Protein AF-A0A0Q4GZM1-F1 (afdb_monomer_lite)

Secondary structure (DSSP, 8-state):
------------------------------------------PPPPHHHHHHHHHHHHTTT--THHHHHHHHHHH------HHHHHHHHHHHHHHTT--THHHHHHHHHHHH-PPP-

Radius of gyration: 30.03 Å; chains: 1; bounding box: 84×25×65 Å

Structure (mmCIF, N/CA/C/O backbone):
data_AF-A0A0Q4GZM1-F1
#
_entry.id   AF-A0A0Q4GZM1-F1
#
loop_
_atom_site.group_PDB
_atom_site.id
_atom_site.type_symbol
_atom_site.label_atom_id
_atom_site.label_alt_id
_atom_site.label_comp_id
_atom_site.label_asym_id
_atom_site.label_entity_id
_atom_site.label_seq_id
_atom_site.pdbx_PDB_ins_code
_atom_site.Cartn_x
_atom_site.Cartn_y
_atom_site.Cartn_z
_atom_site.occupancy
_atom_site.B_iso_or_equiv
_atom_site.auth_seq_id
_atom_site.auth_comp_id
_atom_site.auth_asym_id
_atom_site.auth_atom_id
_atom_site.pdbx_PDB_model_num
ATOM 1 N N . MET A 1 1 ? -32.589 -7.005 -39.761 1.00 43.91 1 MET A N 1
ATOM 2 C CA . MET A 1 1 ? -32.829 -6.489 -41.129 1.00 43.91 1 MET A CA 1
ATOM 3 C C . MET A 1 1 ? -32.040 -5.203 -41.312 1.00 43.91 1 MET A C 1
ATOM 5 O O . MET A 1 1 ? -32.099 -4.374 -40.416 1.00 43.91 1 MET A O 1
ATOM 9 N N . LYS A 1 2 ? -31.373 -5.067 -42.469 1.00 38.56 2 LYS A N 1
ATOM 10 C CA . LYS A 1 2 ? -30.576 -3.921 -42.961 1.00 38.56 2 LYS A CA 1
ATOM 11 C C . LYS A 1 2 ? -29.126 -3.886 -42.426 1.00 38.56 2 LYS A C 1
ATOM 13 O O . LYS A 1 2 ? -28.909 -3.421 -41.321 1.00 38.56 2 LYS A O 1
ATOM 18 N N . THR A 1 3 ? -28.137 -4.559 -43.047 1.00 40.50 3 THR A N 1
ATOM 19 C CA . THR A 1 3 ? -27.574 -4.359 -44.421 1.00 40.50 3 THR A CA 1
ATOM 20 C C . THR A 1 3 ? -26.921 -2.952 -44.444 1.00 40.50 3 THR A C 1
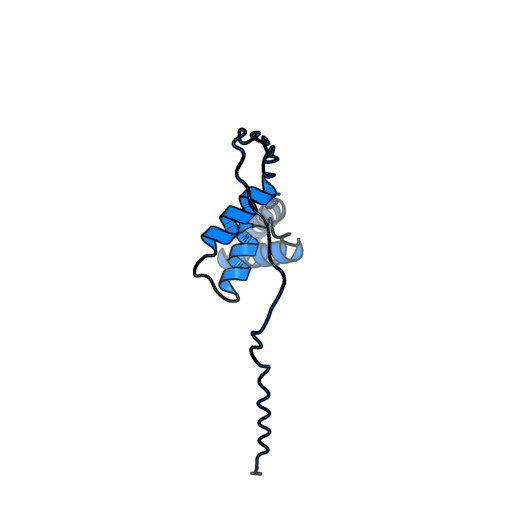ATOM 22 O O . THR A 1 3 ? -27.643 -2.002 -44.193 1.00 40.50 3 THR A O 1
ATOM 25 N N . THR A 1 4 ? -25.639 -2.657 -44.721 1.00 42.72 4 THR A N 1
ATOM 26 C CA . THR A 1 4 ? -24.560 -3.366 -45.429 1.00 42.72 4 THR A CA 1
ATOM 27 C C . THR A 1 4 ? -23.380 -2.400 -45.692 1.00 42.72 4 THR A C 1
ATOM 29 O O . THR A 1 4 ? -23.626 -1.211 -45.853 1.00 42.72 4 THR A O 1
ATOM 32 N N . LYS A 1 5 ? -22.160 -2.956 -45.845 1.00 44.69 5 LYS A N 1
ATOM 33 C CA . LYS A 1 5 ? -20.975 -2.470 -46.613 1.00 44.69 5 LYS A CA 1
ATOM 34 C C . LYS A 1 5 ? -20.249 -1.189 -46.158 1.00 44.69 5 LYS A C 1
ATOM 36 O O . LYS A 1 5 ? -20.829 -0.125 -46.054 1.00 44.69 5 LYS A O 1
ATOM 41 N N . THR A 1 6 ? -18.963 -1.280 -45.804 1.00 42.69 6 THR A N 1
ATOM 42 C CA . THR A 1 6 ? -17.775 -1.350 -46.697 1.00 42.69 6 THR A CA 1
ATOM 43 C C . THR A 1 6 ? -17.327 0.024 -47.176 1.00 42.69 6 THR A C 1
ATOM 45 O O . THR A 1 6 ? -17.961 0.602 -48.045 1.00 42.69 6 THR A O 1
ATOM 48 N N . THR A 1 7 ? -16.184 0.470 -46.651 1.00 49.50 7 THR A N 1
ATOM 49 C CA . THR A 1 7 ? -15.103 1.238 -47.310 1.00 49.50 7 THR A CA 1
ATOM 50 C C . THR A 1 7 ? -13.980 1.261 -46.261 1.00 49.50 7 THR A C 1
ATOM 52 O O . THR A 1 7 ? -14.081 1.968 -45.269 1.00 49.50 7 THR A O 1
ATOM 55 N N . LEU A 1 8 ? -13.073 0.281 -46.197 1.00 47.34 8 LEU A N 1
ATOM 56 C CA . LEU A 1 8 ? -11.865 0.172 -47.023 1.00 47.34 8 LEU A CA 1
ATOM 57 C C . LEU A 1 8 ? -11.279 1.544 -47.386 1.00 47.34 8 LEU A C 1
ATOM 59 O O . LEU A 1 8 ? -11.620 2.094 -48.423 1.00 47.34 8 LEU A O 1
ATOM 63 N N . LEU A 1 9 ? -10.355 2.050 -46.567 1.00 44.88 9 LEU A N 1
ATOM 64 C CA . LEU A 1 9 ? -9.312 2.951 -47.049 1.00 44.88 9 LEU A CA 1
ATOM 65 C C . LEU A 1 9 ? -7.983 2.598 -46.369 1.00 44.88 9 LEU A C 1
ATOM 67 O O . LEU A 1 9 ? -7.652 3.037 -45.272 1.00 44.88 9 LEU A O 1
ATOM 71 N N . THR A 1 10 ? -7.250 1.724 -47.043 1.00 44.78 10 THR A N 1
ATOM 72 C CA . THR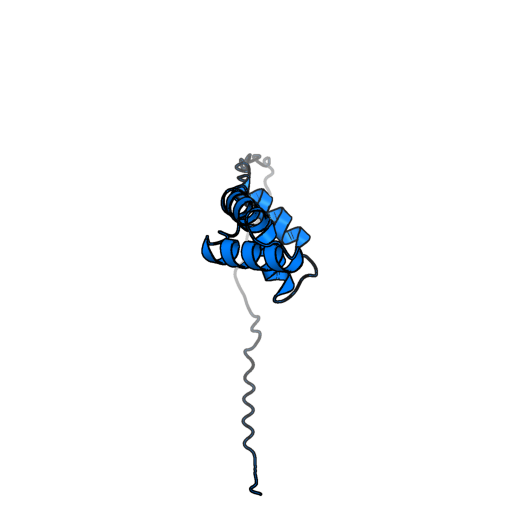 A 1 10 ? -5.797 1.595 -46.980 1.00 44.78 10 THR A CA 1
ATOM 73 C C . THR A 1 10 ? -5.136 2.929 -47.324 1.00 44.78 10 THR A C 1
ATOM 75 O O . THR A 1 10 ? -5.342 3.421 -48.430 1.00 44.78 10 THR A O 1
ATOM 78 N N . LEU A 1 11 ? -4.276 3.454 -46.449 1.00 47.38 11 LEU A N 1
ATOM 79 C CA . LEU A 1 11 ? -3.174 4.332 -46.852 1.00 47.38 11 LEU A CA 1
ATOM 80 C C . LEU A 1 11 ? -1.889 3.837 -46.180 1.00 47.38 11 LEU A C 1
ATOM 82 O O . LEU A 1 11 ? -1.627 4.083 -45.005 1.00 47.38 11 LEU A O 1
ATOM 86 N N . ALA A 1 12 ? -1.116 3.086 -46.957 1.00 49.25 12 ALA A N 1
ATOM 87 C CA . ALA A 1 12 ? 0.303 2.896 -46.737 1.00 49.25 12 ALA A CA 1
ATOM 88 C C . ALA A 1 12 ? 1.027 4.165 -47.208 1.00 49.25 12 ALA A C 1
ATOM 90 O O . ALA A 1 12 ? 0.796 4.623 -48.324 1.00 49.25 12 ALA A O 1
ATOM 91 N N . ALA A 1 13 ? 1.917 4.705 -46.384 1.00 49.34 13 ALA A N 1
ATOM 92 C CA . ALA A 1 13 ? 2.956 5.623 -46.828 1.00 49.34 13 ALA A CA 1
ATOM 93 C C . ALA A 1 13 ? 4.174 5.410 -45.929 1.00 49.34 13 ALA A C 1
ATOM 95 O O . ALA A 1 13 ? 4.209 5.837 -44.776 1.00 49.34 13 ALA A O 1
ATOM 96 N N . GLY A 1 14 ? 5.136 4.658 -46.459 1.00 45.00 14 GLY A N 1
ATOM 97 C CA . GLY A 1 14 ? 6.464 4.550 -45.888 1.00 45.00 14 GLY A CA 1
ATOM 98 C C . GLY A 1 14 ? 7.215 5.874 -46.005 1.00 45.00 14 GLY A C 1
ATOM 99 O O . GLY A 1 14 ? 7.062 6.609 -46.977 1.00 45.00 14 GLY A O 1
ATOM 100 N N . LEU A 1 15 ? 8.057 6.136 -45.014 1.00 46.91 15 LEU A N 1
ATOM 101 C CA . LEU A 1 15 ? 9.146 7.103 -45.086 1.00 46.91 15 LEU A CA 1
ATOM 102 C C . LEU A 1 15 ? 10.387 6.331 -44.613 1.00 46.91 15 LEU A C 1
ATOM 104 O O . LEU A 1 15 ? 10.556 6.075 -43.427 1.00 46.91 15 LEU A O 1
ATOM 108 N N . ALA A 1 16 ? 11.004 5.573 -45.516 1.00 52.28 16 ALA A N 1
ATOM 109 C CA . ALA A 1 16 ? 12.122 6.020 -46.347 1.00 52.28 16 ALA A CA 1
ATOM 110 C C . ALA A 1 16 ? 13.369 6.317 -45.499 1.00 52.28 16 ALA A C 1
ATOM 112 O O . ALA A 1 16 ? 13.591 7.416 -44.999 1.00 52.28 16 ALA A O 1
ATOM 113 N N . LEU A 1 17 ? 14.155 5.251 -45.361 1.00 53.41 17 LEU A N 1
ATOM 114 C CA . LEU A 1 17 ? 15.581 5.226 -45.089 1.00 53.41 17 LEU A CA 1
ATOM 115 C C . LEU A 1 17 ? 16.321 6.053 -46.153 1.00 53.41 17 LEU A C 1
ATOM 117 O O . LEU A 1 17 ? 16.232 5.729 -47.336 1.00 53.41 17 LEU A O 1
ATOM 121 N N . SER A 1 18 ? 17.095 7.048 -45.722 1.00 59.78 18 SER A N 1
ATOM 122 C CA . SER A 1 18 ? 18.062 7.748 -46.571 1.00 59.78 18 SER A CA 1
ATOM 123 C C . SER A 1 18 ? 19.428 7.743 -45.890 1.00 59.78 18 SER A C 1
ATOM 125 O O . SER A 1 18 ? 19.663 8.466 -44.923 1.00 59.78 18 SER A O 1
ATOM 127 N N . LEU A 1 19 ? 20.305 6.878 -46.400 1.00 55.84 19 LEU A N 1
ATOM 128 C CA . LEU A 1 19 ? 21.760 6.994 -46.309 1.00 55.84 19 LEU A CA 1
ATOM 129 C C . LEU A 1 19 ? 22.266 7.934 -47.422 1.00 55.84 19 LEU A C 1
ATOM 131 O O . LEU A 1 19 ? 21.575 8.110 -48.424 1.00 55.84 19 LEU A O 1
ATOM 135 N N . ALA A 1 20 ? 23.525 8.372 -47.257 1.00 54.91 20 ALA A N 1
ATOM 136 C CA . ALA A 1 20 ? 24.428 9.062 -48.198 1.00 54.91 20 ALA A CA 1
ATOM 137 C C . ALA A 1 20 ? 24.494 10.599 -48.014 1.00 54.91 20 ALA A C 1
ATOM 139 O O . ALA A 1 20 ? 23.467 11.245 -47.867 1.00 54.91 20 ALA A O 1
ATOM 140 N N . SER A 1 21 ? 25.648 11.282 -48.014 1.00 50.31 21 SER A N 1
ATOM 141 C CA . SER A 1 21 ? 27.068 10.884 -48.116 1.00 50.31 21 SER A CA 1
ATOM 142 C C . SER A 1 21 ? 27.978 12.132 -48.050 1.00 50.31 21 SER A C 1
ATOM 144 O O . SER A 1 21 ? 27.573 13.157 -48.587 1.00 50.31 21 SER A O 1
ATOM 146 N N . ALA A 1 22 ? 29.216 11.959 -47.537 1.00 42.69 22 ALA A N 1
ATOM 147 C CA . ALA A 1 22 ? 30.471 12.683 -47.871 1.00 42.69 22 ALA A CA 1
ATOM 148 C C . ALA A 1 22 ? 30.536 14.195 -47.504 1.00 42.69 22 ALA A C 1
ATOM 150 O O . ALA A 1 22 ? 29.530 14.880 -47.527 1.00 42.69 22 ALA A O 1
ATOM 151 N N . VAL A 1 23 ? 31.637 14.868 -47.152 1.00 46.06 23 VAL A N 1
ATOM 152 C CA . VAL A 1 23 ? 33.104 14.706 -47.236 1.00 46.06 23 VAL A CA 1
ATOM 153 C C . VAL A 1 23 ? 33.687 15.855 -46.368 1.00 46.06 23 VAL A C 1
ATOM 155 O O . VAL A 1 23 ? 33.087 16.928 -46.325 1.00 46.06 23 VAL A O 1
ATOM 158 N N . HIS A 1 24 ? 34.730 15.673 -45.551 1.00 42.12 24 HIS A N 1
ATOM 159 C CA . HIS A 1 24 ? 36.113 16.062 -45.877 1.00 42.12 24 HIS A CA 1
ATOM 160 C C . HIS A 1 24 ? 37.114 15.449 -44.881 1.00 42.12 24 HIS A C 1
ATOM 162 O O . HIS A 1 24 ? 36.952 15.554 -43.667 1.00 42.12 24 HIS A O 1
ATOM 168 N N . ALA A 1 25 ? 38.153 14.833 -45.456 1.00 41.47 25 ALA A N 1
ATOM 169 C CA . ALA A 1 25 ? 39.464 14.550 -44.864 1.00 41.47 25 ALA A CA 1
ATOM 170 C C . ALA A 1 25 ? 40.147 15.869 -44.409 1.00 41.47 25 ALA A C 1
ATOM 172 O O . ALA A 1 25 ? 39.693 16.941 -44.787 1.00 41.47 25 ALA A O 1
ATOM 173 N N . ALA A 1 26 ? 41.228 15.926 -43.637 1.00 39.56 26 ALA A N 1
ATOM 174 C CA . ALA A 1 26 ? 42.320 14.999 -43.393 1.00 39.56 26 ALA A CA 1
ATOM 175 C C . ALA A 1 26 ? 43.073 15.428 -42.111 1.00 39.56 26 ALA A C 1
ATOM 177 O O . ALA A 1 26 ? 42.767 16.462 -41.522 1.00 39.56 26 ALA A O 1
ATOM 178 N N . ASP A 1 27 ? 44.120 14.662 -41.811 1.00 36.81 27 ASP A N 1
ATOM 179 C CA . ASP A 1 27 ? 45.283 14.980 -40.974 1.00 36.81 27 ASP A CA 1
ATOM 180 C C . ASP A 1 27 ? 45.286 14.424 -39.540 1.00 36.81 27 ASP A C 1
ATOM 182 O O . ASP A 1 27 ? 44.710 14.962 -38.597 1.00 36.81 27 ASP A O 1
ATOM 186 N N . ALA A 1 28 ? 45.990 13.297 -39.409 1.00 41.62 28 ALA A N 1
ATOM 187 C CA . ALA A 1 28 ? 46.662 12.893 -38.185 1.00 41.62 28 ALA A CA 1
ATOM 188 C C . ALA A 1 28 ? 48.118 13.374 -38.282 1.00 41.62 28 ALA A C 1
ATOM 190 O O . ALA A 1 28 ? 48.737 13.223 -39.337 1.00 41.62 28 ALA A O 1
ATOM 191 N N . PRO A 1 29 ? 48.712 13.797 -37.159 1.00 52.12 29 PRO A N 1
ATOM 192 C CA . PRO A 1 29 ? 49.680 12.876 -36.576 1.00 52.12 29 PRO A CA 1
ATOM 193 C C . PRO A 1 29 ? 49.477 12.653 -35.076 1.00 52.12 29 PRO A C 1
ATOM 195 O O . PRO A 1 29 ? 48.982 13.490 -34.323 1.00 52.12 29 PRO A O 1
ATOM 198 N N . ALA A 1 30 ? 49.890 11.461 -34.659 1.00 43.66 30 ALA A N 1
ATOM 199 C CA . ALA A 1 30 ? 49.956 11.021 -33.282 1.00 43.66 30 ALA A CA 1
ATOM 200 C C . ALA A 1 30 ? 50.885 11.908 -32.436 1.00 43.66 30 ALA A C 1
ATOM 202 O O . ALA A 1 30 ? 52.030 12.155 -32.808 1.00 43.66 30 ALA A O 1
ATOM 203 N N . ALA A 1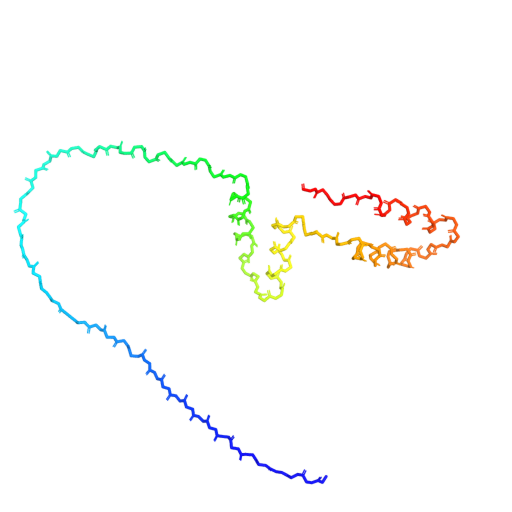 31 ? 50.423 12.275 -31.242 1.00 39.22 31 ALA A N 1
ATOM 204 C CA . ALA A 1 31 ? 51.282 12.606 -30.115 1.00 39.22 31 ALA A CA 1
ATOM 205 C C . ALA A 1 31 ? 50.634 12.071 -28.835 1.00 39.22 31 ALA A C 1
ATOM 207 O O . ALA A 1 31 ? 49.515 12.428 -28.470 1.00 39.22 31 ALA A O 1
ATOM 208 N N . ALA A 1 32 ? 51.349 11.160 -28.186 1.00 43.31 32 ALA A N 1
ATOM 209 C CA . ALA A 1 32 ? 51.025 10.641 -26.877 1.00 43.31 32 ALA A CA 1
ATOM 210 C C . ALA A 1 32 ? 51.095 11.760 -25.828 1.00 43.31 32 ALA A C 1
ATOM 212 O O . ALA A 1 32 ? 52.144 12.370 -25.645 1.00 43.31 32 ALA A O 1
ATOM 213 N N . ALA A 1 33 ? 50.003 11.970 -25.097 1.00 37.38 33 ALA A N 1
ATOM 214 C CA . ALA A 1 33 ? 50.023 12.507 -23.743 1.00 37.38 33 ALA A CA 1
ATOM 215 C C . ALA A 1 33 ? 48.725 12.097 -23.029 1.00 37.38 33 ALA A C 1
ATOM 217 O O . ALA A 1 33 ? 47.635 12.428 -23.476 1.00 37.38 33 ALA A O 1
ATOM 218 N N . ALA A 1 34 ? 48.908 11.308 -21.967 1.00 47.62 34 ALA A N 1
ATOM 219 C CA . ALA A 1 34 ? 48.032 10.974 -20.842 1.00 47.62 34 ALA A CA 1
ATOM 220 C C . ALA A 1 34 ? 46.518 11.288 -20.941 1.00 47.62 34 ALA A C 1
ATOM 222 O O . ALA A 1 34 ? 46.144 12.451 -21.102 1.00 47.62 34 ALA A O 1
ATOM 223 N N . PRO A 1 35 ? 45.616 10.320 -20.662 1.00 43.25 35 PRO A N 1
ATOM 224 C CA . PRO A 1 35 ? 44.260 10.689 -20.294 1.00 43.25 35 PRO A CA 1
ATOM 225 C C . PRO A 1 35 ? 44.341 11.446 -18.966 1.00 43.25 35 PRO A C 1
ATOM 227 O O . PRO A 1 35 ? 44.598 10.866 -17.909 1.00 43.25 35 PRO A O 1
ATOM 230 N N . ALA A 1 36 ? 44.124 12.759 -19.020 1.00 40.84 36 ALA A N 1
ATOM 231 C CA . ALA A 1 36 ? 43.631 13.493 -17.874 1.00 40.84 36 ALA A CA 1
ATOM 232 C C . ALA A 1 36 ? 42.338 12.788 -17.468 1.00 40.84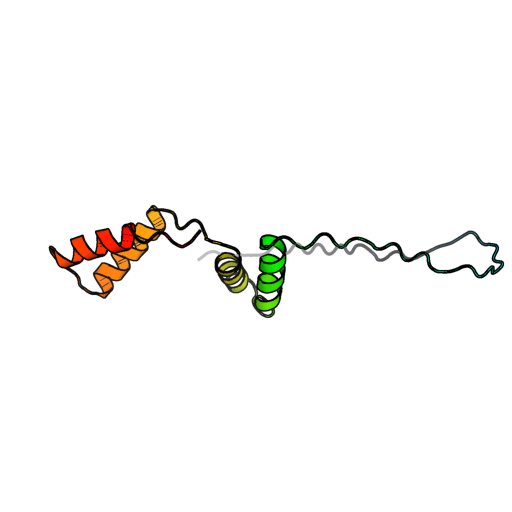 36 ALA A C 1
ATOM 234 O O . ALA A 1 36 ? 41.321 12.878 -18.157 1.00 40.84 36 ALA A O 1
ATOM 235 N N . ALA A 1 37 ? 42.413 12.013 -16.388 1.00 45.16 37 ALA A N 1
ATOM 236 C CA . ALA A 1 37 ? 41.249 11.499 -15.710 1.00 45.16 37 ALA A CA 1
ATOM 237 C C . ALA A 1 37 ? 40.457 12.719 -15.244 1.00 45.16 37 ALA A C 1
ATOM 239 O O . ALA A 1 37 ? 40.675 13.258 -14.161 1.00 45.16 37 ALA A O 1
ATOM 240 N N . THR A 1 38 ? 39.538 13.175 -16.092 1.00 37.56 38 THR A N 1
ATOM 241 C CA . THR A 1 38 ? 38.369 13.889 -15.628 1.00 37.56 38 THR A CA 1
ATOM 242 C C . THR A 1 38 ? 37.695 12.908 -14.690 1.00 37.56 38 THR A C 1
ATOM 244 O O . THR A 1 38 ? 37.018 11.971 -15.120 1.00 37.56 38 THR A O 1
ATOM 247 N N . THR A 1 39 ? 37.934 13.083 -13.397 1.00 48.12 39 THR A N 1
ATOM 248 C CA . THR A 1 39 ? 37.012 12.663 -12.360 1.00 48.12 39 THR A CA 1
ATOM 249 C C . THR A 1 39 ? 35.708 13.384 -12.674 1.00 48.12 39 THR A C 1
ATOM 251 O O . THR A 1 39 ? 35.415 14.475 -12.193 1.00 48.12 39 THR A O 1
ATOM 254 N N . ALA A 1 40 ? 34.939 12.799 -13.593 1.00 44.00 40 ALA A N 1
ATOM 255 C CA . ALA A 1 40 ? 33.546 13.113 -13.768 1.00 44.00 40 ALA A CA 1
ATOM 256 C C . ALA A 1 40 ? 32.918 12.660 -12.460 1.00 44.00 40 ALA A C 1
ATOM 258 O O . ALA A 1 40 ? 32.606 11.484 -12.282 1.00 44.00 40 ALA A O 1
ATOM 259 N N . SER A 1 41 ? 32.865 13.589 -11.507 1.00 50.81 41 SER A N 1
ATOM 260 C CA . SER A 1 41 ? 32.142 13.467 -10.259 1.00 50.81 41 SER A CA 1
ATOM 261 C C . SER A 1 41 ? 30.722 13.069 -10.621 1.00 50.81 41 SER A C 1
ATOM 263 O O . SER A 1 41 ? 29.878 13.911 -10.937 1.00 50.81 41 SER A O 1
ATOM 265 N N . ALA A 1 42 ? 30.487 11.759 -10.641 1.00 61.44 42 ALA A N 1
ATOM 266 C CA . ALA A 1 42 ? 29.172 11.181 -10.702 1.00 61.44 42 ALA A CA 1
ATOM 267 C C . ALA A 1 42 ? 28.480 11.705 -9.452 1.00 61.44 42 ALA A C 1
ATOM 269 O O . ALA A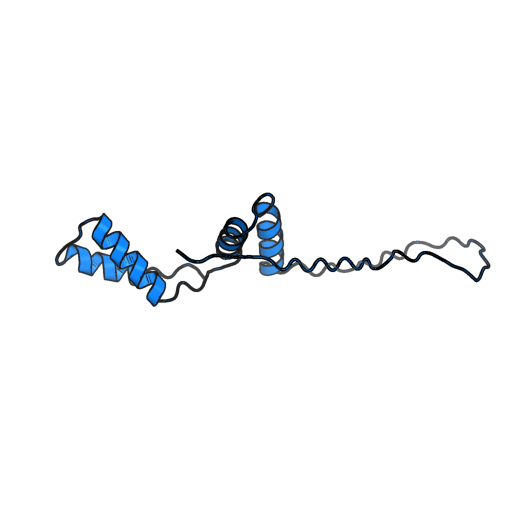 1 42 ? 28.769 11.267 -8.338 1.00 61.44 42 ALA A O 1
ATOM 270 N N . LYS A 1 43 ? 27.640 12.731 -9.627 1.00 61.41 43 LYS A N 1
ATOM 271 C CA . LYS A 1 43 ? 26.787 13.198 -8.541 1.00 61.41 43 LYS A CA 1
ATOM 272 C C . LYS A 1 43 ? 26.069 11.956 -8.017 1.00 61.41 43 LYS A C 1
ATOM 274 O O . LYS A 1 43 ? 25.509 11.229 -8.847 1.00 61.41 43 LYS A O 1
ATOM 279 N N . PRO A 1 44 ? 26.123 11.679 -6.704 1.00 70.25 44 PRO A N 1
ATOM 280 C CA . PRO A 1 44 ? 25.425 10.535 -6.151 1.00 70.25 44 PRO A CA 1
ATOM 281 C C . PRO A 1 44 ? 23.971 10.637 -6.598 1.00 70.25 44 PRO A C 1
ATOM 283 O O . PRO A 1 44 ? 23.349 11.699 -6.475 1.00 70.25 44 PRO A O 1
ATOM 286 N N . LYS A 1 45 ? 23.469 9.565 -7.221 1.00 67.25 45 LYS A N 1
ATOM 287 C CA . LYS A 1 45 ? 22.069 9.510 -7.627 1.00 67.25 45 LYS A CA 1
ATOM 288 C C . LYS A 1 45 ? 21.235 9.747 -6.379 1.00 67.25 45 LYS A C 1
ATOM 290 O O . LYS A 1 45 ? 21.528 9.216 -5.311 1.00 67.25 45 LYS A O 1
ATOM 295 N N . THR A 1 46 ? 20.219 10.591 -6.492 1.00 81.62 46 THR A N 1
ATOM 296 C CA . THR A 1 46 ? 19.319 10.810 -5.362 1.00 81.62 46 THR A CA 1
ATOM 297 C C . THR A 1 46 ? 18.568 9.509 -5.076 1.00 81.62 46 THR A C 1
ATOM 299 O O . THR A 1 46 ? 18.303 8.731 -5.994 1.00 81.62 46 THR A O 1
ATOM 302 N N . ALA A 1 47 ? 18.160 9.281 -3.827 1.00 77.88 47 ALA A N 1
ATOM 303 C CA . ALA A 1 47 ? 17.407 8.079 -3.449 1.00 77.88 47 ALA A CA 1
ATOM 304 C C . ALA A 1 47 ? 16.160 7.848 -4.336 1.00 77.88 47 ALA A C 1
ATOM 306 O O . ALA A 1 47 ? 15.771 6.716 -4.617 1.00 77.88 47 ALA A O 1
ATOM 307 N N . GLN A 1 48 ? 15.558 8.925 -4.853 1.00 80.56 48 GLN A N 1
ATOM 308 C CA . GLN A 1 48 ? 14.441 8.855 -5.795 1.00 80.56 48 GLN A CA 1
ATOM 309 C C . GLN A 1 48 ? 14.855 8.361 -7.193 1.00 80.56 48 GLN A C 1
ATOM 311 O O . GLN A 1 48 ? 14.093 7.644 -7.839 1.00 80.56 48 GLN A O 1
ATOM 316 N N . GLN A 1 49 ? 16.053 8.716 -7.663 1.00 83.31 49 GLN A N 1
ATOM 317 C CA . GLN A 1 49 ? 16.611 8.249 -8.936 1.00 83.31 49 GLN A CA 1
ATOM 318 C C . GLN A 1 49 ? 17.032 6.777 -8.870 1.00 83.31 49 GLN A C 1
ATOM 320 O O . GLN A 1 49 ? 16.805 6.038 -9.827 1.00 83.31 49 GLN A O 1
ATOM 325 N N . GLU A 1 50 ? 17.600 6.337 -7.744 1.00 87.75 50 GLU A N 1
ATOM 326 C CA . GLU A 1 50 ? 17.924 4.924 -7.506 1.00 87.75 50 GLU A CA 1
ATOM 327 C C . GLU A 1 50 ? 16.655 4.071 -7.443 1.00 87.75 50 GLU A C 1
ATOM 329 O O . GLU A 1 50 ? 16.540 3.079 -8.161 1.00 87.75 50 GLU A O 1
ATOM 334 N N . LYS A 1 51 ? 15.642 4.527 -6.696 1.00 83.88 51 LYS A N 1
ATOM 335 C CA . LYS A 1 51 ? 14.323 3.885 -6.640 1.00 83.88 51 LYS A CA 1
ATOM 336 C C . LYS A 1 51 ? 13.671 3.783 -8.020 1.00 83.88 51 LYS A C 1
ATOM 338 O O . LYS A 1 51 ? 13.161 2.728 -8.381 1.00 83.88 51 LYS A O 1
ATOM 343 N N . MET A 1 52 ? 13.742 4.841 -8.831 1.00 89.31 52 MET A N 1
ATOM 344 C CA . MET A 1 52 ? 13.270 4.803 -10.220 1.00 89.31 52 MET A CA 1
ATOM 345 C C . MET A 1 52 ? 13.976 3.733 -11.053 1.00 89.31 52 MET A C 1
ATOM 347 O O . MET A 1 52 ? 13.320 3.024 -11.816 1.00 89.31 52 MET A O 1
ATOM 351 N N . ALA A 1 53 ? 15.296 3.604 -10.921 1.00 90.50 53 ALA A N 1
ATOM 352 C CA . ALA A 1 53 ? 16.068 2.619 -11.670 1.00 90.50 53 ALA A CA 1
ATOM 353 C C . ALA A 1 53 ? 15.693 1.180 -11.274 1.00 90.50 53 ALA A C 1
ATOM 355 O O . ALA A 1 53 ? 15.440 0.354 -12.155 1.00 90.50 53 ALA A O 1
ATOM 356 N N . THR A 1 54 ? 15.564 0.900 -9.975 1.00 89.44 54 THR A N 1
ATOM 357 C CA . THR A 1 54 ? 15.121 -0.407 -9.465 1.00 89.44 54 THR A CA 1
ATOM 358 C C . THR A 1 54 ? 13.710 -0.739 -9.943 1.00 89.44 54 THR A C 1
ATOM 360 O O . THR A 1 54 ? 13.508 -1.782 -10.558 1.00 89.44 54 THR A O 1
ATOM 363 N N . CYS A 1 55 ? 12.756 0.188 -9.803 1.00 92.06 55 CYS A N 1
ATOM 364 C CA . CYS A 1 55 ? 11.386 -0.018 -10.274 1.00 92.06 55 CYS A CA 1
ATOM 365 C C . CYS A 1 55 ? 11.298 -0.269 -11.780 1.00 92.06 55 CYS A C 1
ATOM 367 O O . CYS A 1 55 ? 10.508 -1.088 -12.232 1.00 92.06 55 CYS A O 1
ATOM 369 N N . ASN A 1 56 ? 12.104 0.406 -12.597 1.00 90.38 56 ASN A N 1
ATOM 370 C CA . ASN A 1 56 ? 12.102 0.129 -14.033 1.00 90.38 56 ASN A CA 1
ATOM 371 C C . ASN A 1 56 ? 12.731 -1.229 -14.366 1.00 90.38 56 ASN A C 1
ATOM 373 O O . ASN A 1 56 ? 12.287 -1.876 -15.312 1.00 90.38 56 ASN A O 1
ATOM 377 N N . THR A 1 57 ? 13.711 -1.672 -13.578 1.00 94.44 57 THR A N 1
ATOM 378 C CA . THR A 1 57 ? 14.350 -2.986 -13.728 1.00 94.44 57 THR A CA 1
ATOM 379 C C . THR A 1 57 ? 13.379 -4.107 -13.368 1.00 94.44 57 THR A C 1
ATOM 381 O O . THR A 1 57 ? 13.193 -5.039 -14.146 1.00 94.44 57 THR A O 1
ATOM 384 N N . GLU A 1 58 ? 12.681 -3.989 -12.244 1.00 89.25 58 GLU A N 1
ATOM 385 C CA . GLU A 1 58 ? 11.705 -4.984 -11.787 1.00 89.25 58 GLU A CA 1
ATOM 386 C C . GLU A 1 58 ? 10.400 -4.981 -12.601 1.00 89.25 58 GLU A C 1
ATOM 388 O O . GLU A 1 58 ? 9.658 -5.964 -12.624 1.00 89.25 58 GLU A O 1
ATOM 393 N N . ALA A 1 59 ? 10.130 -3.902 -13.340 1.00 90.62 59 ALA A N 1
ATOM 394 C CA . ALA A 1 59 ? 9.032 -3.844 -14.300 1.00 90.62 59 ALA A CA 1
ATOM 395 C C . ALA A 1 59 ? 9.311 -4.637 -15.593 1.00 90.62 59 ALA A C 1
ATOM 397 O O . ALA A 1 59 ? 8.436 -4.703 -16.464 1.00 90.62 59 ALA A O 1
ATOM 398 N N . THR A 1 60 ? 10.509 -5.213 -15.756 1.00 92.00 60 THR A N 1
ATOM 399 C CA . THR A 1 60 ? 10.874 -5.997 -16.944 1.00 92.00 60 THR A CA 1
ATOM 400 C C . THR A 1 60 ? 9.918 -7.176 -17.117 1.00 92.00 60 THR A C 1
ATOM 402 O O . THR A 1 60 ? 9.621 -7.908 -16.180 1.00 92.00 60 THR A O 1
ATOM 405 N N . GLY A 1 61 ? 9.389 -7.343 -18.329 1.00 91.31 61 GLY A N 1
ATOM 406 C CA . GLY A 1 61 ? 8.405 -8.385 -18.639 1.00 91.31 61 GLY A CA 1
ATOM 407 C C . GLY A 1 61 ? 6.950 -8.003 -18.350 1.00 91.31 61 GLY A C 1
ATOM 408 O O . GLY A 1 61 ? 6.056 -8.646 -18.893 1.00 91.31 61 GLY A O 1
ATOM 409 N N . LYS A 1 62 ? 6.685 -6.919 -17.606 1.00 88.56 62 LYS A N 1
ATOM 410 C CA . LYS A 1 62 ? 5.326 -6.383 -17.426 1.00 88.56 62 LYS A CA 1
ATOM 411 C C . LYS A 1 62 ? 4.974 -5.441 -18.578 1.00 88.56 62 LYS A C 1
ATOM 413 O O . LYS A 1 62 ? 5.766 -4.574 -18.957 1.00 88.56 62 LYS A O 1
ATOM 418 N N . LYS A 1 63 ? 3.772 -5.578 -19.140 1.00 90.06 63 LYS A N 1
ATOM 419 C CA . LYS A 1 63 ? 3.279 -4.753 -20.257 1.00 90.06 63 LYS A CA 1
ATOM 420 C C . LYS A 1 63 ? 1.867 -4.253 -19.953 1.00 90.06 63 LYS A C 1
ATOM 422 O O . LYS A 1 63 ? 1.156 -4.842 -19.152 1.00 90.06 63 LYS A O 1
ATOM 427 N N . GLY A 1 64 ? 1.478 -3.135 -20.563 1.00 88.50 64 GLY A N 1
ATOM 428 C CA . GLY A 1 64 ? 0.134 -2.575 -20.389 1.00 88.50 64 GLY A CA 1
ATOM 429 C C . GLY A 1 64 ? -0.189 -2.192 -18.940 1.00 88.50 64 GLY A C 1
ATOM 430 O O . GLY A 1 64 ? 0.647 -1.613 -18.236 1.00 88.50 64 GLY A O 1
ATOM 431 N N . ASP A 1 65 ? -1.407 -2.506 -18.505 1.00 88.25 65 ASP A N 1
ATOM 432 C CA . ASP A 1 65 ? -1.932 -2.150 -17.184 1.00 88.25 65 ASP A CA 1
ATOM 433 C C . ASP A 1 65 ? -1.113 -2.738 -16.027 1.00 88.25 65 ASP A C 1
ATOM 435 O O . ASP A 1 65 ? -0.925 -2.074 -15.006 1.00 88.25 65 ASP A O 1
ATOM 439 N N . GLU A 1 66 ? -0.513 -3.917 -16.214 1.00 86.31 66 GLU A N 1
ATOM 440 C CA . GLU A 1 66 ? 0.327 -4.571 -15.203 1.00 86.31 66 GLU A CA 1
ATOM 441 C C . GLU A 1 66 ? 1.598 -3.769 -14.907 1.00 86.31 66 GLU A C 1
ATOM 443 O O . GLU A 1 66 ? 2.004 -3.636 -13.751 1.00 86.31 66 GLU A O 1
ATOM 448 N N . ARG A 1 67 ? 2.213 -3.168 -15.937 1.00 91.12 67 ARG A N 1
ATOM 449 C CA . ARG A 1 67 ? 3.372 -2.284 -15.749 1.00 91.12 67 ARG A CA 1
ATOM 450 C C . ARG A 1 67 ? 2.962 -0.995 -15.058 1.00 91.12 67 ARG A C 1
ATOM 452 O O . ARG A 1 67 ? 3.708 -0.506 -14.219 1.00 91.12 67 ARG A O 1
ATOM 459 N N . LYS A 1 68 ? 1.793 -0.437 -15.385 1.00 85.62 68 LYS A N 1
ATOM 460 C CA . LYS A 1 68 ? 1.296 0.781 -14.731 1.00 85.62 68 LYS A CA 1
ATOM 461 C C . LYS A 1 68 ? 0.986 0.561 -13.255 1.00 85.62 68 LYS A C 1
ATOM 463 O O . LYS A 1 68 ? 1.362 1.410 -12.452 1.00 85.62 68 LYS A O 1
ATOM 468 N N . ALA A 1 69 ? 0.331 -0.544 -12.906 1.00 85.75 69 ALA A N 1
ATOM 469 C CA . ALA A 1 69 ? 0.057 -0.905 -11.519 1.00 85.75 69 ALA A CA 1
ATOM 470 C C . ALA A 1 69 ? 1.366 -1.091 -10.741 1.00 85.75 69 ALA A C 1
ATOM 472 O O . ALA A 1 69 ? 1.591 -0.407 -9.745 1.00 85.75 69 ALA A O 1
ATOM 473 N N . PHE A 1 70 ? 2.284 -1.894 -11.286 1.00 88.62 70 PHE A N 1
ATOM 474 C CA . PHE A 1 70 ? 3.591 -2.138 -10.684 1.00 88.62 70 PHE A CA 1
ATOM 475 C C . PHE A 1 70 ? 4.415 -0.856 -10.514 1.00 88.62 70 PHE A C 1
ATOM 477 O O . PHE A 1 70 ? 4.972 -0.601 -9.453 1.00 88.62 70 PHE A O 1
ATOM 484 N N . MET A 1 71 ? 4.457 0.004 -11.534 1.00 89.19 71 MET A N 1
ATOM 485 C CA . MET A 1 71 ? 5.206 1.256 -11.459 1.00 89.19 71 MET A CA 1
ATOM 486 C C . MET A 1 71 ? 4.578 2.235 -10.459 1.00 89.19 71 MET A C 1
ATOM 488 O O . MET A 1 71 ? 5.293 2.985 -9.804 1.00 89.19 71 MET A O 1
ATOM 492 N N . LYS A 1 72 ? 3.248 2.232 -10.317 1.00 83.94 72 LYS A N 1
ATOM 493 C CA . LYS A 1 72 ? 2.523 3.066 -9.350 1.00 83.94 72 LYS A CA 1
ATOM 494 C C . LYS A 1 72 ? 2.754 2.611 -7.909 1.00 83.94 72 LYS A C 1
ATOM 496 O O . LYS A 1 72 ? 2.799 3.457 -7.025 1.00 83.94 72 LYS A O 1
ATOM 501 N N . GLU A 1 73 ? 2.922 1.316 -7.696 1.00 84.44 73 GLU A N 1
ATOM 502 C CA . GLU A 1 73 ? 3.220 0.718 -6.394 1.00 84.44 73 GLU A CA 1
ATOM 503 C C . GLU A 1 73 ? 4.703 0.851 -6.027 1.00 84.44 73 GLU A C 1
ATOM 505 O O . GLU A 1 73 ? 5.045 1.211 -4.906 1.00 84.44 73 GLU A O 1
ATOM 510 N N . CYS A 1 74 ? 5.592 0.678 -7.004 1.00 87.06 74 CYS A N 1
ATOM 511 C CA . CYS A 1 74 ? 7.030 0.778 -6.795 1.00 87.06 74 CYS A CA 1
ATOM 512 C C . CYS A 1 74 ? 7.512 2.237 -6.667 1.00 87.06 74 CYS A C 1
ATOM 514 O O . CYS A 1 74 ? 8.321 2.555 -5.795 1.00 87.06 74 CYS A O 1
ATOM 516 N N . LEU A 1 75 ? 7.007 3.157 -7.500 1.00 80.62 75 LEU A N 1
ATOM 517 C CA . LEU A 1 75 ? 7.397 4.578 -7.472 1.00 80.62 75 LEU A CA 1
ATOM 518 C C . LEU A 1 75 ? 6.535 5.428 -6.548 1.00 80.62 75 LEU A C 1
ATOM 520 O O . LEU A 1 75 ? 6.957 6.506 -6.131 1.00 80.62 75 LEU A O 1
ATOM 524 N N . GLY A 1 76 ? 5.314 4.987 -6.275 1.00 69.88 76 GLY A N 1
ATOM 525 C CA . GLY A 1 76 ? 4.366 5.758 -5.503 1.00 69.88 76 GLY A CA 1
ATOM 526 C C . GLY A 1 76 ? 4.293 5.287 -4.060 1.00 69.88 76 GLY A C 1
ATOM 527 O O . GLY A 1 76 ? 3.855 4.178 -3.790 1.00 69.88 76 GLY A O 1
ATOM 528 N N . ALA A 1 77 ? 4.429 6.233 -3.134 1.00 62.31 77 ALA A N 1
ATOM 529 C CA . ALA A 1 77 ? 3.287 6.475 -2.263 1.00 62.31 77 ALA A CA 1
ATOM 530 C C . ALA A 1 77 ? 2.173 7.001 -3.179 1.00 62.31 77 ALA A C 1
ATOM 532 O O . ALA A 1 77 ? 1.988 8.213 -3.307 1.00 62.31 77 ALA A O 1
ATOM 533 N N . ALA A 1 78 ? 1.509 6.122 -3.949 1.00 55.78 78 ALA A N 1
ATOM 534 C CA . ALA A 1 78 ? 0.343 6.535 -4.715 1.00 55.78 78 ALA A CA 1
ATOM 535 C C . ALA A 1 78 ? -0.527 7.269 -3.706 1.00 55.78 78 ALA A C 1
ATOM 537 O O . ALA A 1 78 ? -0.809 6.696 -2.657 1.00 55.78 78 ALA A O 1
ATOM 538 N N . LYS A 1 79 ? -0.824 8.552 -3.938 1.00 58.97 79 LYS A N 1
ATOM 539 C CA . LYS A 1 79 ? -1.621 9.347 -3.008 1.00 58.97 79 LYS A CA 1
ATOM 540 C C . LYS A 1 79 ? -2.984 8.676 -2.966 1.00 58.97 79 LYS A C 1
ATOM 542 O O . LYS A 1 79 ? -3.850 9.020 -3.761 1.00 58.97 79 LYS A O 1
ATOM 547 N N . VAL A 1 80 ? -3.129 7.662 -2.110 1.00 64.56 80 VAL A N 1
ATOM 548 C CA . VAL A 1 80 ? -4.379 6.984 -1.834 1.00 64.56 80 VAL A CA 1
ATOM 549 C C . VAL A 1 80 ? -5.227 8.128 -1.355 1.00 64.56 80 VAL A C 1
ATOM 551 O O . VAL A 1 80 ? -4.950 8.744 -0.319 1.00 64.56 80 VAL A O 1
ATOM 554 N N . THR A 1 81 ? -6.155 8.541 -2.207 1.00 76.12 81 THR A N 1
ATOM 555 C CA . THR A 1 81 ? -6.998 9.654 -1.838 1.00 76.12 81 THR A CA 1
ATOM 556 C C . THR A 1 81 ? -7.789 9.191 -0.624 1.00 76.12 81 THR A C 1
ATOM 558 O O . THR A 1 81 ? -8.063 8.000 -0.453 1.00 76.12 81 THR A O 1
ATOM 561 N N . GLN A 1 82 ? -8.177 10.119 0.244 1.00 80.44 82 GLN A N 1
ATOM 562 C CA . GLN A 1 82 ? -9.042 9.756 1.367 1.00 80.44 82 GLN A CA 1
ATOM 563 C C . GLN A 1 82 ? -10.317 9.033 0.879 1.00 80.44 82 GLN A C 1
ATOM 565 O O . GLN A 1 82 ? -10.855 8.194 1.595 1.00 80.44 82 GLN A O 1
ATOM 570 N N . GLN A 1 83 ? -10.755 9.300 -0.360 1.00 84.00 83 GLN A N 1
ATOM 571 C CA . GLN A 1 83 ? -11.865 8.613 -1.022 1.00 84.00 83 GLN A CA 1
ATOM 572 C C . GLN A 1 83 ? -11.548 7.153 -1.373 1.00 84.00 83 GLN A C 1
ATOM 574 O O . GLN A 1 83 ? -12.365 6.279 -1.088 1.00 84.00 83 GLN A O 1
ATOM 579 N N . ASP A 1 84 ? -10.379 6.870 -1.950 1.00 86.12 84 ASP A N 1
ATOM 580 C CA . ASP A 1 84 ? -9.955 5.494 -2.248 1.00 86.12 84 ASP A CA 1
ATOM 581 C C . ASP A 1 84 ? -9.808 4.687 -0.958 1.00 86.12 84 ASP A C 1
ATOM 583 O O . ASP A 1 84 ? -10.312 3.572 -0.850 1.00 86.12 84 ASP A O 1
ATOM 587 N N . LYS A 1 85 ? -9.234 5.313 0.073 1.00 83.75 85 LYS A N 1
ATOM 588 C CA . LYS A 1 85 ? -9.094 4.717 1.399 1.00 83.75 85 LYS A CA 1
ATOM 589 C C . LYS A 1 85 ? -10.443 4.358 2.013 1.00 83.75 85 LYS A C 1
ATOM 591 O O . LYS A 1 85 ? -10.627 3.253 2.508 1.00 83.75 85 LYS A O 1
ATOM 596 N N . MET A 1 86 ? -11.411 5.269 1.939 1.00 91.75 86 MET A N 1
ATOM 597 C CA . MET A 1 86 ? -12.764 5.030 2.437 1.00 91.75 86 MET A CA 1
ATOM 598 C C . MET A 1 86 ? -13.445 3.866 1.707 1.00 91.75 86 MET A C 1
ATOM 600 O O . MET A 1 86 ? -14.129 3.067 2.347 1.00 91.75 86 MET A O 1
ATOM 604 N N . LYS A 1 87 ? -13.266 3.745 0.386 1.00 91.75 87 LYS A N 1
ATOM 605 C CA . LYS A 1 87 ? -13.825 2.625 -0.389 1.00 91.75 87 LYS A CA 1
ATOM 606 C C . LYS A 1 87 ? -13.232 1.293 0.060 1.00 91.75 87 LYS A C 1
ATOM 608 O O . LYS A 1 87 ? -14.002 0.377 0.337 1.00 91.75 87 LYS A O 1
ATOM 613 N N . THR A 1 88 ? -11.911 1.218 0.214 1.00 90.50 88 THR A N 1
ATOM 614 C CA . THR A 1 88 ? -11.225 0.020 0.717 1.00 90.50 88 THR A CA 1
ATOM 615 C C . THR A 1 88 ? -11.678 -0.333 2.134 1.00 90.50 88 THR A C 1
ATOM 617 O O . THR A 1 88 ? -12.166 -1.436 2.345 1.00 90.50 88 THR A O 1
ATOM 620 N N . CYS A 1 89 ? -11.680 0.621 3.076 1.00 94.25 89 CYS A N 1
ATOM 621 C CA . CYS A 1 89 ? -12.154 0.372 4.445 1.00 94.25 89 CYS A CA 1
ATOM 622 C C . CYS A 1 89 ? -13.616 -0.120 4.478 1.00 94.25 89 CYS A C 1
ATOM 624 O O . CYS A 1 89 ? -13.983 -0.972 5.282 1.00 94.25 89 CYS A O 1
ATOM 626 N N . ASN A 1 90 ? -14.487 0.385 3.600 1.00 93.44 90 ASN A N 1
ATOM 627 C CA . ASN A 1 90 ? -15.867 -0.099 3.534 1.00 93.44 90 ASN A CA 1
ATOM 628 C C . ASN A 1 90 ? -15.990 -1.491 2.901 1.00 93.44 90 ASN A C 1
ATOM 630 O O . ASN A 1 90 ? -16.874 -2.247 3.308 1.00 93.44 90 ASN A O 1
ATOM 634 N N . ALA A 1 91 ? -15.153 -1.821 1.916 1.00 95.38 91 ALA A N 1
ATOM 635 C CA . ALA A 1 91 ? -15.099 -3.154 1.325 1.00 95.38 91 ALA A CA 1
ATOM 636 C C . ALA A 1 91 ? -14.608 -4.178 2.357 1.00 95.38 91 ALA A C 1
ATOM 638 O O . ALA A 1 91 ? -15.305 -5.156 2.615 1.00 95.38 91 ALA A O 1
ATOM 639 N N . ASP A 1 92 ? -13.504 -3.888 3.040 1.00 92.19 92 ASP A N 1
ATOM 640 C CA . ASP A 1 92 ? -12.917 -4.770 4.051 1.00 92.19 92 ASP A CA 1
ATOM 641 C C . ASP A 1 92 ? -13.862 -4.992 5.234 1.00 92.19 92 ASP A C 1
ATOM 643 O O . ASP A 1 92 ? -14.023 -6.117 5.704 1.00 92.19 92 ASP A O 1
ATOM 647 N N . ALA A 1 93 ? -14.571 -3.947 5.675 1.00 94.88 93 ALA A N 1
ATOM 648 C CA . ALA A 1 93 ? -15.582 -4.080 6.720 1.00 94.88 93 ALA A CA 1
ATOM 649 C C . ALA A 1 93 ? -16.741 -5.008 6.316 1.00 94.88 93 ALA A C 1
ATOM 651 O O . ALA A 1 93 ? -17.277 -5.720 7.166 1.00 94.88 93 ALA A O 1
ATOM 652 N N . LYS A 1 94 ? -17.140 -5.007 5.033 1.00 94.94 94 LYS A N 1
ATOM 653 C CA . LYS A 1 94 ? -18.171 -5.918 4.507 1.00 94.94 94 LYS A CA 1
ATOM 654 C C . LYS A 1 94 ? -17.651 -7.346 4.397 1.00 94.94 94 LYS A C 1
ATOM 656 O O . LYS A 1 94 ? -18.365 -8.257 4.802 1.00 94.94 94 LYS A O 1
ATOM 661 N N . THR A 1 95 ? -16.429 -7.532 3.901 1.00 96.25 95 THR A N 1
ATOM 662 C CA . THR A 1 95 ? -15.770 -8.845 3.809 1.00 96.25 95 THR A CA 1
ATOM 663 C C . THR A 1 95 ? -15.622 -9.483 5.188 1.00 96.25 95 THR A C 1
ATOM 665 O O . THR A 1 95 ? -15.881 -10.668 5.352 1.00 96.25 95 THR A O 1
ATOM 668 N N . GLN A 1 96 ? -15.304 -8.678 6.203 1.00 92.50 96 GLN A N 1
ATOM 669 C CA . GLN A 1 96 ? -15.233 -9.110 7.600 1.00 92.50 96 GLN A CA 1
ATOM 670 C C . GLN A 1 96 ? -16.602 -9.147 8.306 1.00 92.50 96 GLN A C 1
ATOM 672 O O . GLN A 1 96 ? -16.675 -9.387 9.508 1.00 92.50 96 GLN A O 1
ATOM 677 N N . ALA A 1 97 ? -17.695 -8.886 7.580 1.00 96.38 97 ALA A N 1
ATOM 678 C CA . ALA A 1 97 ? -19.070 -8.863 8.078 1.00 96.38 97 ALA A CA 1
ATOM 679 C C . ALA A 1 97 ? -19.283 -8.017 9.354 1.00 96.38 97 ALA A C 1
ATOM 681 O O . ALA A 1 97 ? -20.227 -8.273 10.114 1.00 96.38 97 ALA A O 1
ATOM 682 N N . LEU A 1 98 ? -18.447 -6.990 9.560 1.00 94.69 98 LEU A N 1
ATOM 683 C CA . LEU 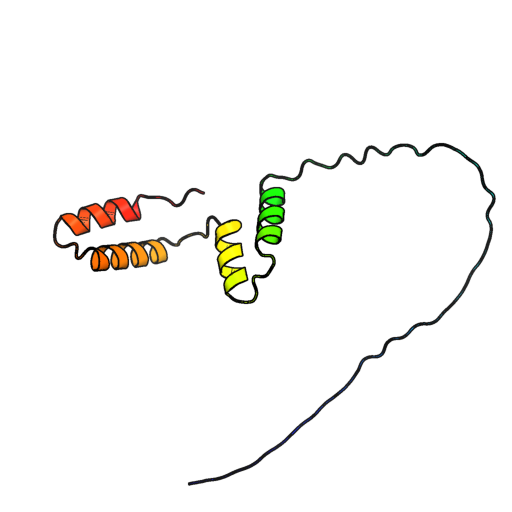A 1 98 ? -18.430 -6.157 10.761 1.00 94.69 98 LEU A CA 1
ATOM 684 C C . LEU A 1 98 ? -19.712 -5.322 10.850 1.00 94.69 98 LEU A C 1
ATOM 686 O O . LEU A 1 98 ? -20.119 -4.656 9.891 1.00 94.69 98 LEU A O 1
ATOM 690 N N . LYS A 1 99 ? -20.342 -5.320 12.027 1.00 95.38 99 LYS A N 1
ATOM 691 C CA . LYS A 1 99 ? -21.566 -4.560 12.328 1.00 95.38 99 LYS A CA 1
ATOM 692 C C . LYS A 1 99 ? -21.433 -3.852 13.673 1.00 95.38 99 LYS A C 1
ATOM 694 O O . LYS A 1 99 ? -20.596 -4.229 14.489 1.00 95.38 99 LYS A O 1
ATOM 699 N N . GLY A 1 100 ? -22.257 -2.827 13.884 1.00 95.00 100 GLY A N 1
ATOM 700 C CA . GLY A 1 100 ? -22.269 -2.060 15.131 1.00 95.00 100 GLY A CA 1
ATOM 701 C C . GLY A 1 100 ? -20.899 -1.464 15.463 1.00 95.00 100 GLY A C 1
ATOM 702 O O . GLY A 1 100 ? -20.191 -0.971 14.576 1.00 95.00 100 GLY A O 1
ATOM 703 N N . ASP A 1 101 ? -20.518 -1.540 16.733 1.00 96.12 101 ASP A N 1
ATOM 704 C CA . ASP A 1 101 ? -19.283 -0.948 17.251 1.00 96.12 101 ASP A CA 1
ATOM 705 C C . ASP A 1 101 ? -18.014 -1.509 16.600 1.00 96.12 101 ASP A C 1
ATOM 707 O O . ASP A 1 101 ? -17.079 -0.754 16.329 1.00 96.12 101 ASP A O 1
ATOM 711 N N . ALA A 1 102 ? -18.008 -2.791 16.221 1.00 94.75 102 ALA A N 1
ATOM 712 C CA . ALA A 1 102 ? -16.858 -3.422 15.573 1.00 94.75 102 ALA A CA 1
ATOM 713 C C . ALA A 1 102 ? -16.502 -2.755 14.231 1.00 94.75 102 ALA A C 1
ATOM 715 O O . ALA A 1 102 ? -15.333 -2.493 13.944 1.00 94.75 102 ALA A O 1
ATOM 716 N N . ARG A 1 103 ? -17.509 -2.394 13.420 1.00 96.06 103 ARG A N 1
ATOM 717 C CA . ARG A 1 103 ? -17.282 -1.677 12.152 1.00 96.06 103 ARG A CA 1
ATOM 718 C C . ARG A 1 103 ? -16.782 -0.258 12.390 1.00 96.06 103 ARG A C 1
ATOM 720 O O . ARG A 1 103 ? -15.964 0.236 11.618 1.00 96.06 103 ARG A O 1
ATOM 727 N N . LYS A 1 104 ? -17.289 0.411 13.427 1.00 94.94 104 LYS A N 1
ATOM 728 C CA . LYS A 1 104 ? -16.928 1.796 13.749 1.00 94.94 104 LYS A CA 1
ATOM 729 C C . LYS A 1 104 ? -15.466 1.898 14.183 1.00 94.94 104 LYS A C 1
ATOM 731 O O . LYS A 1 104 ? -14.755 2.765 13.672 1.00 94.94 104 LYS A O 1
ATOM 736 N N . SER A 1 105 ? -15.019 0.993 15.054 1.00 96.06 105 SER A N 1
ATOM 737 C CA . SER A 1 105 ? -13.616 0.897 15.474 1.00 96.06 105 SER A CA 1
ATOM 738 C C . SER A 1 105 ? -12.707 0.597 14.286 1.00 96.06 105 SER A C 1
ATOM 740 O O . SER A 1 105 ? -11.802 1.385 14.008 1.00 96.06 105 SER A O 1
ATOM 742 N N . PHE A 1 106 ? -13.044 -0.426 13.492 1.00 95.75 106 PHE A N 1
ATOM 743 C CA . PHE A 1 106 ? -12.293 -0.779 12.287 1.00 95.75 106 PHE A CA 1
ATOM 744 C C . PHE A 1 106 ? -12.177 0.389 11.297 1.00 95.75 106 PHE A C 1
ATOM 746 O O . PHE A 1 106 ? -11.091 0.690 10.810 1.00 95.75 106 PHE A O 1
ATOM 753 N N . MET A 1 107 ? -13.276 1.099 11.015 1.00 93.81 107 MET A N 1
ATOM 754 C CA . MET A 1 107 ? -13.254 2.234 10.088 1.00 93.81 107 MET A CA 1
ATOM 755 C C . MET A 1 107 ? -12.351 3.361 10.606 1.00 93.81 107 MET A C 1
ATOM 757 O O . MET A 1 107 ? -11.624 3.980 9.834 1.00 93.81 107 MET A O 1
ATOM 761 N N . SER A 1 108 ? -12.379 3.620 11.917 1.00 93.12 108 SER A N 1
ATOM 762 C CA . SER A 1 108 ? -11.527 4.622 12.559 1.00 93.12 108 SER A CA 1
ATOM 763 C C . SER A 1 108 ? -10.045 4.275 12.442 1.00 93.12 108 SER A C 1
ATOM 765 O O . SER A 1 108 ? -9.243 5.153 12.135 1.00 93.12 108 SER A O 1
ATOM 767 N N . GLU A 1 109 ? -9.674 3.020 12.677 1.00 93.25 109 GLU A N 1
ATOM 768 C CA . GLU A 1 109 ? -8.290 2.551 12.559 1.00 93.25 109 GLU A CA 1
ATOM 769 C C . GLU A 1 109 ? -7.826 2.533 11.102 1.00 93.25 109 GLU A C 1
ATOM 771 O O . GLU A 1 109 ? -6.793 3.118 10.767 1.00 93.25 109 GLU A O 1
ATOM 776 N N . CYS A 1 110 ? -8.646 1.976 10.211 1.00 92.06 110 CYS A N 1
ATOM 777 C CA . CYS A 1 110 ? -8.369 1.911 8.783 1.00 92.06 110 CYS A CA 1
ATOM 778 C C . CYS A 1 110 ? -8.137 3.312 8.196 1.00 92.06 110 CYS A C 1
ATOM 780 O O . CYS A 1 110 ? -7.146 3.549 7.507 1.00 92.06 110 CYS A O 1
ATOM 782 N N . LEU A 1 111 ? -8.973 4.299 8.540 1.00 88.88 111 LEU A N 1
ATOM 783 C CA . LEU A 1 111 ? -8.818 5.675 8.058 1.00 88.88 111 LEU A CA 1
ATOM 784 C C . LEU A 1 111 ? -7.631 6.419 8.687 1.00 88.88 111 LEU A C 1
ATOM 786 O O . LEU A 1 111 ? -7.075 7.299 8.023 1.00 88.88 111 LEU A O 1
ATOM 790 N N . LYS A 1 112 ? -7.182 6.050 9.891 1.00 86.38 112 LYS A N 1
ATOM 791 C CA . LYS A 1 112 ? -6.004 6.646 10.553 1.00 86.38 112 LYS A CA 1
ATOM 792 C C . LYS A 1 112 ? -4.675 6.095 10.041 1.00 86.38 112 LYS A C 1
ATOM 794 O O . LYS A 1 112 ? -3.682 6.813 10.095 1.00 86.38 112 LYS A O 1
ATOM 799 N N . ASN A 1 113 ? -4.647 4.886 9.476 1.00 76.62 113 ASN A N 1
ATOM 800 C CA . ASN A 1 113 ? -3.398 4.252 9.046 1.00 76.62 113 ASN A CA 1
ATOM 801 C C . ASN A 1 113 ? -2.836 4.911 7.771 1.00 76.62 113 ASN A C 1
ATOM 803 O O . ASN A 1 113 ? -3.221 4.561 6.656 1.00 76.62 113 ASN A O 1
ATOM 807 N N . LYS A 1 114 ? -2.054 5.986 7.904 1.00 55.53 114 LYS A N 1
ATOM 808 C CA . LYS A 1 114 ? -1.495 6.739 6.768 1.00 55.53 114 LYS A CA 1
ATOM 809 C C . LYS A 1 114 ? -0.596 5.796 5.951 1.00 55.53 114 LYS A C 1
ATOM 811 O O . LYS A 1 114 ? 0.295 5.203 6.553 1.00 55.53 114 LYS A O 1
ATOM 816 N N . PRO A 1 115 ? -0.785 5.640 4.624 1.00 55.19 115 PRO A N 1
ATOM 817 C CA . PRO A 1 115 ? 0.220 4.948 3.825 1.00 55.19 115 PRO A CA 1
ATOM 818 C C . PRO A 1 115 ? 1.533 5.719 3.988 1.00 55.19 115 PRO A C 1
ATOM 820 O O . PRO A 1 115 ? 1.535 6.953 3.879 1.00 55.19 115 PRO A O 1
ATOM 823 N N . ALA A 1 116 ? 2.599 5.007 4.362 1.00 41.81 116 ALA A N 1
ATOM 824 C CA . ALA A 1 116 ? 3.918 5.591 4.572 1.00 41.81 116 ALA A CA 1
ATOM 825 C C . ALA A 1 116 ? 4.293 6.430 3.340 1.00 41.81 116 ALA A C 1
ATOM 827 O O . ALA A 1 116 ? 4.112 5.985 2.205 1.00 41.81 116 ALA A O 1
ATOM 828 N N . ALA A 1 117 ? 4.676 7.683 3.598 1.00 38.38 117 ALA A N 1
ATOM 829 C CA . ALA A 1 117 ? 5.030 8.660 2.573 1.00 38.38 117 ALA A CA 1
ATOM 830 C C . ALA A 1 117 ? 6.404 8.346 1.977 1.00 38.38 117 ALA A C 1
ATOM 832 O O . ALA A 1 117 ? 7.275 7.902 2.756 1.00 38.38 117 ALA A O 1
#

pLDDT: mean 70.68, std 21.5, range [36.81, 96.38]

Sequence (117 aa):
MKTTKTTLLTLAAGLALSLASAVHAADAPAAAAAPAATTASAKPKTAQQEKMATCNTEATGKKGDERKAFMKECLGAAKVTQQDKMKTCNADAKTQALKGDARKSFMSECLKNKPAA

Foldseek 3Di:
DDDDDDDDDDDDDDDDDDDDDDDDDDDDDDDDDDDPPPPPVPPPQPPLRVLQVVLVVVLPPPDDPRNVVSSCVSNDVNPCDLVNLQVVLVVVCVVVVPDDPRSVVSSVVSSPPRDDD